Protein AF-A0A212CXX8-F1 (afdb_monomer)

Mean predicted aligned error: 4.74 Å

Structure (mmCIF, N/CA/C/O backbone):
data_AF-A0A212CXX8-F1
#
_entry.id   AF-A0A212CXX8-F1
#
loop_
_atom_site.group_PDB
_atom_site.id
_atom_site.type_symbol
_atom_site.label_atom_id
_atom_site.label_alt_id
_atom_site.label_comp_id
_atom_site.label_asym_id
_atom_site.label_entity_id
_atom_site.label_seq_id
_atom_site.pdbx_PDB_ins_code
_atom_site.Cartn_x
_atom_site.Cartn_y
_atom_site.Cartn_z
_atom_site.occupancy
_atom_site.B_iso_or_equiv
_atom_site.auth_seq_id
_atom_site.auth_comp_id
_atom_site.auth_asym_id
_atom_site.auth_atom_id
_atom_site.pdbx_PDB_model_num
ATOM 1 N N . PHE A 1 1 ? 2.716 -17.697 9.793 1.00 89.75 1 PHE A N 1
ATOM 2 C CA . PHE A 1 1 ? 1.552 -17.069 9.147 1.00 89.75 1 PHE A CA 1
ATOM 3 C C . PHE A 1 1 ? 0.454 -18.041 8.708 1.00 89.75 1 PHE A C 1
ATOM 5 O O . PHE A 1 1 ? -0.612 -17.570 8.349 1.00 89.75 1 PHE A O 1
ATOM 12 N N . SER A 1 2 ? 0.621 -19.375 8.734 1.00 95.69 2 SER A N 1
ATOM 13 C CA . SER A 1 2 ? -0.431 -20.289 8.237 1.00 95.69 2 SER A CA 1
ATOM 14 C C . SER A 1 2 ? -1.774 -20.149 8.962 1.00 95.69 2 SER A C 1
ATOM 16 O O . SER A 1 2 ? -2.817 -20.287 8.330 1.00 95.69 2 SER A O 1
ATOM 18 N N . LYS A 1 3 ? -1.760 -19.841 10.267 1.00 97.25 3 LYS A N 1
ATOM 19 C CA . LYS A 1 3 ? -2.977 -19.603 11.055 1.00 97.25 3 LYS A CA 1
ATOM 20 C C . LYS A 1 3 ? -3.655 -18.301 10.632 1.00 97.25 3 LYS A C 1
ATOM 22 O O . LYS A 1 3 ? -4.858 -18.295 10.417 1.00 97.25 3 LYS A O 1
ATOM 27 N N . GLU A 1 4 ? -2.873 -17.237 10.489 1.00 97.56 4 GLU A N 1
ATOM 28 C CA . GLU A 1 4 ? -3.333 -15.898 10.119 1.00 97.56 4 GLU A CA 1
ATOM 29 C C . GLU A 1 4 ? -3.870 -15.866 8.682 1.00 97.56 4 GLU A C 1
ATOM 31 O O . GLU A 1 4 ? -4.881 -15.224 8.415 1.00 97.56 4 GLU A O 1
ATOM 36 N N . ILE A 1 5 ? -3.237 -16.615 7.774 1.00 96.81 5 ILE A N 1
ATOM 37 C CA . ILE A 1 5 ? -3.715 -16.809 6.401 1.00 96.81 5 ILE A CA 1
ATOM 38 C C . ILE A 1 5 ? -5.031 -17.586 6.410 1.00 96.81 5 ILE A C 1
ATOM 40 O O . ILE A 1 5 ? -6.018 -17.149 5.830 1.00 96.81 5 ILE A O 1
ATOM 44 N N . SER A 1 6 ? -5.078 -18.712 7.129 1.00 96.38 6 SER A N 1
ATOM 45 C CA . SER A 1 6 ? -6.295 -19.531 7.222 1.00 96.38 6 SER A CA 1
ATOM 46 C C . SER A 1 6 ? -7.465 -18.789 7.8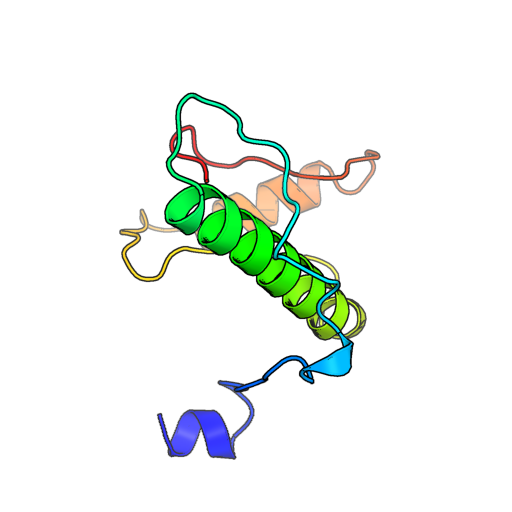73 1.00 96.38 6 SER A C 1
ATOM 48 O O . SER A 1 6 ? -8.615 -19.065 7.549 1.00 96.38 6 SER A O 1
ATOM 50 N N . SER A 1 7 ? -7.195 -17.856 8.792 1.00 96.94 7 SER A N 1
ATOM 51 C CA . SER A 1 7 ? -8.229 -17.041 9.435 1.00 96.94 7 SER A CA 1
ATOM 52 C C . SER A 1 7 ? -8.655 -15.822 8.614 1.00 96.94 7 SER A C 1
ATOM 54 O O . SER A 1 7 ? -9.553 -15.109 9.050 1.00 96.94 7 SER A O 1
ATOM 56 N N . GLY A 1 8 ? -7.989 -15.533 7.490 1.00 93.19 8 GLY A N 1
ATOM 57 C CA . GLY A 1 8 ? -8.196 -14.310 6.709 1.00 93.19 8 GLY A CA 1
ATOM 58 C C . GLY A 1 8 ? -7.647 -13.038 7.365 1.00 93.19 8 GLY A C 1
ATOM 59 O O . GLY A 1 8 ? -7.986 -11.943 6.937 1.00 93.19 8 GLY A O 1
ATOM 60 N N . LEU A 1 9 ? -6.810 -13.158 8.404 1.00 94.62 9 LEU A N 1
ATOM 61 C CA . LEU A 1 9 ? -6.120 -12.007 9.003 1.00 94.62 9 LEU A CA 1
ATOM 62 C C . LEU A 1 9 ? -5.003 -11.497 8.083 1.00 94.62 9 LEU A C 1
ATOM 64 O O . LEU A 1 9 ? -4.745 -10.299 8.031 1.00 94.62 9 LEU A O 1
ATOM 68 N N . VAL A 1 10 ? -4.336 -12.410 7.377 1.00 94.69 10 VAL A N 1
ATOM 69 C CA . VAL A 1 10 ? -3.349 -12.089 6.345 1.00 94.69 10 VAL A CA 1
ATOM 70 C C . VAL A 1 10 ? -3.861 -12.622 5.019 1.00 94.69 10 VAL A C 1
ATOM 72 O O . VAL A 1 10 ? -4.082 -13.820 4.870 1.00 94.69 10 VAL A O 1
ATOM 75 N N . GLU A 1 11 ? -4.011 -11.739 4.044 1.00 94.38 11 GLU A N 1
ATOM 76 C CA . GLU A 1 11 ? -4.403 -12.100 2.688 1.00 94.38 11 GLU A CA 1
ATOM 77 C C . GLU A 1 11 ? -3.198 -11.937 1.761 1.00 94.38 11 GLU A C 1
ATOM 79 O O . GLU A 1 11 ? -2.494 -10.929 1.814 1.00 94.38 11 GLU A O 1
ATOM 84 N N . ILE A 1 12 ? -2.947 -12.941 0.921 1.00 93.94 12 ILE A N 1
ATOM 85 C CA . ILE A 1 12 ? -1.900 -12.891 -0.101 1.00 93.94 12 ILE A CA 1
ATOM 86 C C . ILE A 1 12 ? -2.601 -12.783 -1.445 1.00 93.94 12 ILE A C 1
ATOM 88 O O . ILE A 1 12 ? -3.365 -13.670 -1.824 1.00 93.94 12 ILE A O 1
ATOM 92 N N . ILE A 1 13 ? -2.327 -11.699 -2.160 1.00 94.56 13 ILE A N 1
ATOM 93 C CA . ILE A 1 13 ? -2.885 -11.430 -3.482 1.00 94.56 13 ILE A CA 1
ATOM 94 C C . ILE A 1 13 ? -1.755 -11.250 -4.489 1.00 94.56 13 ILE A C 1
ATOM 96 O O . ILE A 1 13 ? -0.637 -10.876 -4.135 1.00 94.56 13 ILE A O 1
ATOM 100 N N . SER A 1 14 ? -2.053 -11.506 -5.756 1.00 95.56 14 SER A N 1
ATOM 101 C CA . SER A 1 14 ? -1.136 -11.250 -6.859 1.00 95.56 14 SER A CA 1
ATOM 102 C C . SER A 1 14 ? -1.932 -10.694 -8.036 1.00 95.56 14 SER A C 1
ATOM 104 O O . SER A 1 14 ? -2.953 -11.291 -8.395 1.00 95.56 14 SER A O 1
ATOM 106 N N . PRO A 1 15 ? -1.514 -9.562 -8.628 1.00 96.06 15 PRO A N 1
ATOM 107 C CA . PRO A 1 15 ? -2.126 -9.083 -9.855 1.00 96.06 15 PRO A CA 1
ATOM 108 C C . PRO A 1 15 ? -1.909 -10.105 -10.983 1.00 96.06 15 PRO A C 1
ATOM 110 O O . PRO A 1 15 ? -0.803 -10.637 -11.111 1.00 96.06 15 PRO A O 1
ATOM 113 N N . PRO A 1 16 ? -2.921 -10.385 -11.823 1.00 96.31 16 PRO A N 1
ATOM 114 C CA . PRO A 1 16 ? -2.711 -11.204 -13.013 1.00 96.31 16 PRO A CA 1
ATOM 115 C C . PRO A 1 16 ? -1.731 -10.505 -13.961 1.00 96.31 16 PRO A C 1
ATOM 117 O O . PRO A 1 16 ? -1.699 -9.279 -14.021 1.00 96.31 16 PRO A O 1
ATOM 120 N N . GLU A 1 17 ? -0.974 -11.256 -14.765 1.00 95.38 17 GLU A N 1
ATOM 121 C CA . GLU A 1 17 ? 0.003 -10.665 -15.699 1.00 95.38 17 GLU A CA 1
ATOM 122 C C . GLU A 1 17 ? -0.626 -9.628 -16.644 1.00 95.38 17 GLU A C 1
ATOM 124 O O . GLU A 1 17 ? -0.016 -8.602 -16.930 1.00 95.38 17 GLU A O 1
ATOM 129 N N . SER A 1 18 ? -1.880 -9.850 -17.053 1.00 96.94 18 SER A N 1
ATOM 130 C CA . SER A 1 18 ? -2.653 -8.943 -17.909 1.00 96.94 18 SER A CA 1
ATOM 131 C C . SER A 1 18 ? -2.986 -7.591 -17.272 1.00 96.94 18 SER A C 1
ATOM 133 O O . SER A 1 18 ? -3.472 -6.704 -17.967 1.00 96.94 18 SER A O 1
ATOM 135 N N . TYR A 1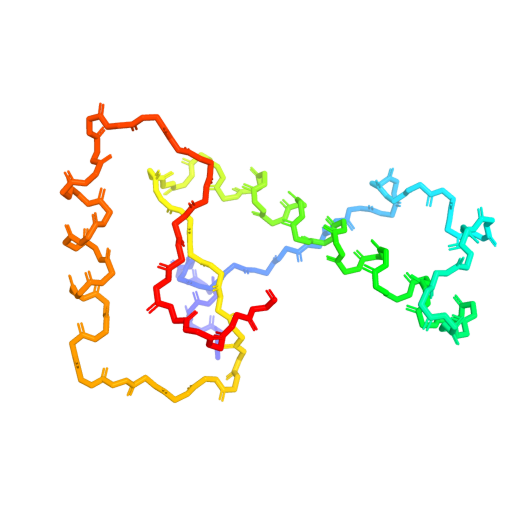 19 ? -2.793 -7.435 -15.959 1.00 97.00 19 TYR A N 1
ATOM 136 C CA . TYR A 1 19 ? -2.957 -6.156 -15.271 1.00 97.00 19 TYR A CA 1
ATOM 137 C C . TYR A 1 19 ? -1.855 -5.162 -15.653 1.00 97.00 19 TYR A C 1
ATOM 139 O O . TYR A 1 19 ? -2.094 -3.955 -15.709 1.00 97.00 19 TYR A O 1
ATOM 147 N N . TYR A 1 20 ? -0.646 -5.658 -15.917 1.00 96.88 20 TYR A N 1
ATOM 148 C CA . TYR A 1 20 ? 0.491 -4.803 -16.215 1.00 96.88 20 TYR A CA 1
ATOM 149 C C . TYR A 1 20 ? 0.491 -4.394 -17.696 1.00 96.88 20 TYR A C 1
ATOM 151 O O . TYR A 1 20 ? 0.300 -5.242 -18.571 1.00 96.88 20 TYR A O 1
ATOM 159 N N . PRO A 1 21 ? 0.741 -3.111 -18.010 1.00 95.81 21 PRO A N 1
ATOM 160 C CA . PRO A 1 21 ? 0.971 -2.676 -19.379 1.00 95.81 21 PRO A CA 1
ATOM 161 C C . PRO A 1 21 ? 2.351 -3.145 -19.868 1.00 95.81 21 PRO A C 1
ATOM 163 O O . PRO A 1 21 ? 3.145 -3.716 -19.117 1.00 95.81 21 PRO A O 1
ATOM 166 N N . ASP A 1 22 ? 2.676 -2.850 -21.126 1.00 94.88 22 ASP A N 1
ATOM 167 C CA . ASP A 1 22 ? 4.036 -3.039 -21.625 1.00 94.88 22 ASP A CA 1
ATOM 168 C C . ASP A 1 22 ? 5.019 -2.103 -20.894 1.00 94.88 22 ASP A C 1
ATOM 170 O O . ASP A 1 22 ? 4.955 -0.878 -21.010 1.00 94.88 22 ASP A O 1
ATOM 174 N N . LEU A 1 23 ? 5.939 -2.698 -20.131 1.00 94.44 23 LEU A N 1
ATOM 175 C CA . LEU A 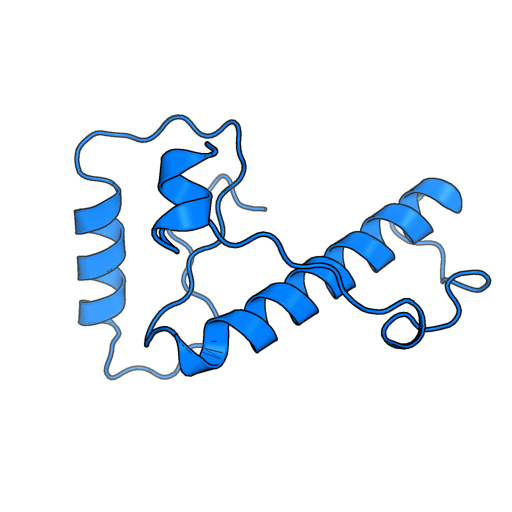1 23 ? 6.957 -1.994 -19.347 1.00 94.44 23 LEU A CA 1
ATOM 176 C C . LEU A 1 23 ? 8.315 -1.897 -20.066 1.00 94.44 23 LEU A C 1
ATOM 178 O O . LEU A 1 23 ? 9.321 -1.570 -19.434 1.00 94.44 23 LEU A O 1
ATOM 182 N N . THR A 1 24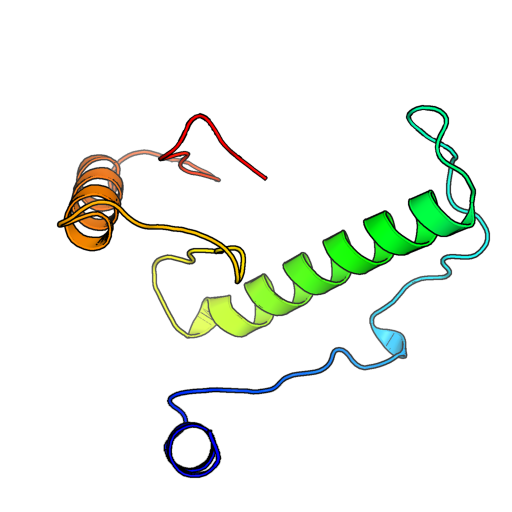 ? 8.390 -2.222 -21.359 1.00 91.69 24 THR A N 1
ATOM 183 C CA . THR A 1 24 ? 9.655 -2.203 -22.114 1.00 91.69 24 THR A CA 1
ATOM 184 C C . THR A 1 24 ? 10.057 -0.806 -22.581 1.00 91.69 24 THR A C 1
ATOM 186 O O . THR A 1 24 ? 11.251 -0.512 -22.656 1.00 91.69 24 THR A O 1
ATOM 189 N N . ASN A 1 25 ? 9.084 0.069 -22.851 1.00 91.12 25 ASN A N 1
ATOM 190 C CA . ASN A 1 25 ? 9.310 1.405 -23.407 1.00 91.12 25 ASN A CA 1
ATOM 191 C C . ASN A 1 25 ? 8.934 2.522 -22.422 1.00 91.12 25 ASN A C 1
ATOM 193 O O . ASN A 1 25 ? 8.153 3.425 -22.726 1.00 91.12 25 ASN A O 1
ATOM 197 N N . LEU A 1 26 ? 9.466 2.429 -21.205 1.00 93.50 26 LEU A N 1
ATOM 198 C CA . LEU A 1 26 ? 9.251 3.429 -20.164 1.00 93.50 26 LEU A CA 1
ATOM 199 C C . LEU A 1 26 ? 10.192 4.621 -20.345 1.00 93.50 26 LEU A C 1
ATOM 201 O O . LEU A 1 26 ? 11.365 4.466 -20.689 1.00 93.50 26 LEU A O 1
ATOM 205 N N . LYS A 1 27 ? 9.680 5.823 -20.069 1.00 91.12 27 LYS A N 1
ATOM 206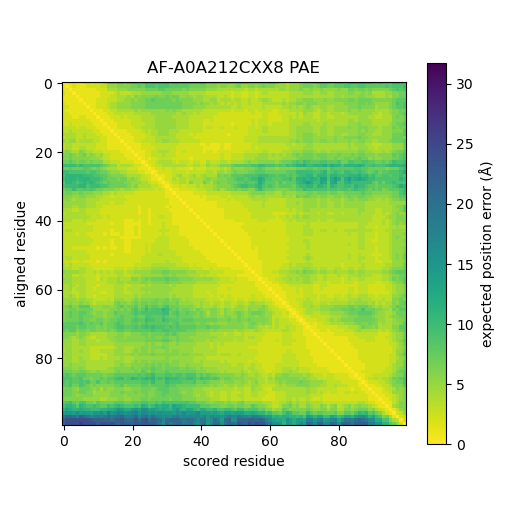 C CA . LYS A 1 27 ? 10.485 7.045 -20.059 1.00 91.12 27 LYS A CA 1
ATOM 207 C C . LYS A 1 27 ? 11.471 6.999 -18.894 1.00 91.12 27 LYS A C 1
ATOM 209 O O . LYS A 1 27 ? 11.062 6.853 -17.747 1.00 91.12 27 LYS A O 1
ATOM 214 N N . GLU A 1 28 ? 12.750 7.195 -19.187 1.00 90.62 28 GLU A N 1
ATOM 215 C CA . GLU A 1 28 ? 13.767 7.358 -18.151 1.00 90.62 28 GLU A CA 1
ATOM 216 C C . GLU A 1 28 ? 13.552 8.675 -17.395 1.00 90.62 28 GLU A C 1
ATOM 218 O O . GLU A 1 28 ? 13.324 9.739 -17.980 1.00 90.62 28 GLU A O 1
ATOM 223 N N . THR A 1 29 ? 13.600 8.596 -16.070 1.00 87.44 29 THR A N 1
ATOM 224 C CA . THR A 1 29 ? 13.378 9.725 -15.162 1.00 87.44 29 THR A CA 1
ATOM 225 C C . THR A 1 29 ? 14.409 9.687 -14.046 1.00 87.44 29 THR A C 1
ATOM 227 O O . THR A 1 29 ? 14.895 8.614 -13.702 1.00 87.44 29 THR A O 1
ATOM 230 N N . PHE A 1 30 ? 14.737 10.844 -13.468 1.00 87.38 30 PHE A N 1
ATOM 231 C CA . PHE A 1 30 ? 15.638 10.957 -12.308 1.00 87.38 30 PHE A CA 1
ATOM 232 C C . PHE A 1 30 ? 17.048 10.356 -12.499 1.00 87.38 30 PHE A C 1
ATOM 234 O O . PHE A 1 30 ? 17.743 10.111 -11.521 1.00 87.38 30 PHE A O 1
ATOM 241 N N . GLY A 1 31 ? 17.489 10.140 -13.746 1.00 90.25 31 GLY A N 1
ATOM 242 C CA . GLY A 1 31 ? 18.780 9.507 -14.043 1.00 90.25 31 GLY A CA 1
ATOM 243 C C . GLY A 1 31 ? 18.841 8.013 -13.702 1.00 90.25 31 GLY A C 1
ATOM 244 O O . GLY A 1 31 ? 19.932 7.450 -13.637 1.00 90.25 31 GLY A O 1
ATOM 245 N N . ASP A 1 32 ? 17.691 7.376 -13.470 1.00 92.62 32 ASP A N 1
ATOM 246 C CA . ASP A 1 32 ? 17.606 5.954 -13.148 1.00 92.62 32 ASP A CA 1
ATOM 247 C C . ASP A 1 32 ? 17.897 5.075 -14.376 1.00 92.62 32 ASP A C 1
ATOM 249 O O . ASP A 1 32 ? 17.549 5.412 -15.508 1.00 92.62 32 ASP A O 1
ATOM 253 N N . SER A 1 33 ? 18.491 3.897 -14.144 1.00 93.88 33 SER A N 1
ATOM 254 C CA . SER A 1 33 ? 18.627 2.873 -15.186 1.00 93.88 33 SER A CA 1
ATOM 255 C C . SER A 1 33 ? 17.255 2.366 -15.638 1.00 93.88 33 SER A C 1
ATOM 257 O O . SER A 1 33 ? 16.290 2.377 -14.870 1.00 93.88 33 SER A O 1
ATOM 259 N N . LYS A 1 34 ? 17.163 1.825 -16.860 1.00 93.12 34 LYS A N 1
ATOM 260 C CA . LYS A 1 34 ? 15.916 1.228 -17.378 1.00 93.12 34 LYS A CA 1
ATOM 261 C C . LYS A 1 34 ? 15.322 0.169 -16.452 1.00 93.12 34 LYS A C 1
ATOM 263 O O . LYS A 1 34 ? 14.107 0.091 -16.296 1.00 93.12 34 LYS A O 1
ATOM 268 N N . GLU A 1 35 ? 16.173 -0.631 -15.820 1.00 93.75 35 GLU A N 1
ATOM 269 C CA . GLU A 1 35 ? 15.761 -1.667 -14.868 1.00 93.75 35 GLU A CA 1
ATOM 270 C C . GLU A 1 35 ? 15.120 -1.053 -13.626 1.00 93.75 35 GLU A C 1
ATOM 272 O O . GLU A 1 35 ? 14.064 -1.504 -13.183 1.00 93.75 35 GLU A O 1
ATOM 277 N N . ARG A 1 36 ? 15.719 0.017 -13.096 1.00 94.62 36 ARG A N 1
ATOM 278 C CA . ARG A 1 36 ? 15.199 0.726 -11.930 1.00 94.62 36 ARG A CA 1
ATOM 279 C C . ARG A 1 36 ? 13.902 1.468 -12.249 1.00 94.62 36 ARG A C 1
ATOM 281 O O . ARG A 1 36 ? 12.970 1.399 -11.452 1.00 94.62 36 ARG A O 1
ATOM 288 N N . VAL A 1 37 ? 13.804 2.095 -13.422 1.00 95.31 37 VAL A N 1
ATOM 289 C CA . VAL A 1 37 ? 12.559 2.706 -13.919 1.00 95.31 37 VAL A CA 1
ATOM 290 C C . VAL A 1 37 ? 11.461 1.647 -14.010 1.00 95.31 37 VAL A C 1
ATOM 292 O O . VAL A 1 37 ? 10.394 1.822 -13.429 1.00 95.31 37 VAL A O 1
ATOM 295 N N . ARG A 1 38 ? 11.742 0.501 -14.646 1.00 95.25 38 ARG A N 1
ATOM 296 C CA . ARG A 1 38 ? 10.798 -0.620 -14.742 1.00 95.25 38 ARG A CA 1
ATOM 297 C C . ARG A 1 38 ? 10.351 -1.126 -13.375 1.00 95.25 38 ARG A C 1
ATOM 299 O O . ARG A 1 38 ? 9.158 -1.350 -13.183 1.00 95.25 38 ARG A O 1
ATOM 306 N N . TRP A 1 39 ? 11.282 -1.296 -12.438 1.00 94.88 39 TRP A N 1
ATOM 307 C CA . TRP A 1 39 ? 10.975 -1.750 -11.083 1.00 94.88 39 TRP A CA 1
ATOM 308 C C . TRP A 1 39 ? 10.047 -0.770 -10.352 1.00 94.88 39 TRP A C 1
ATOM 310 O O . TRP A 1 39 ? 9.008 -1.192 -9.849 1.00 94.88 39 TRP A O 1
ATOM 320 N N . ARG A 1 40 ? 10.346 0.539 -10.377 1.00 94.06 40 ARG A N 1
ATOM 321 C CA . ARG A 1 40 ? 9.503 1.565 -9.733 1.00 94.06 40 ARG A CA 1
ATOM 322 C C . ARG A 1 40 ? 8.129 1.687 -10.388 1.00 94.06 40 ARG A C 1
ATOM 324 O O . ARG A 1 40 ? 7.128 1.811 -9.692 1.00 94.06 40 ARG A O 1
ATOM 331 N N . THR A 1 41 ? 8.054 1.613 -11.719 1.00 95.31 41 THR A N 1
ATOM 332 C CA . THR A 1 41 ? 6.764 1.628 -12.423 1.00 95.31 41 THR A CA 1
ATOM 333 C C . THR A 1 41 ? 5.921 0.412 -12.059 1.00 95.31 41 THR A C 1
ATOM 335 O O . THR A 1 41 ? 4.733 0.567 -11.788 1.00 95.31 41 THR A O 1
ATOM 338 N N . LYS A 1 42 ? 6.519 -0.786 -11.999 1.00 96.06 42 LYS A N 1
ATOM 339 C CA . LYS A 1 42 ? 5.809 -1.985 -11.544 1.00 96.06 42 LYS A CA 1
ATOM 340 C C . LYS A 1 42 ? 5.317 -1.821 -10.102 1.00 96.06 42 LYS A C 1
ATOM 342 O O . LYS A 1 42 ? 4.154 -2.100 -9.847 1.00 96.06 42 LYS A O 1
ATOM 347 N N . GLN A 1 43 ? 6.164 -1.332 -9.197 1.00 94.75 43 GLN A N 1
ATOM 348 C CA . GLN A 1 43 ? 5.804 -1.124 -7.792 1.00 94.75 43 GLN A CA 1
ATOM 349 C C . GLN A 1 43 ? 4.612 -0.168 -7.637 1.00 94.75 43 GLN A C 1
ATOM 351 O O . GLN A 1 43 ? 3.682 -0.468 -6.895 1.00 94.75 43 GLN A O 1
ATOM 356 N N . ASN A 1 44 ? 4.578 0.936 -8.390 1.00 94.69 44 ASN A N 1
ATOM 357 C CA . ASN A 1 44 ? 3.427 1.844 -8.385 1.00 94.69 44 ASN A CA 1
ATOM 358 C C . ASN A 1 44 ? 2.130 1.142 -8.817 1.00 94.69 44 ASN A C 1
ATOM 360 O O . ASN A 1 44 ? 1.083 1.360 -8.214 1.00 94.69 44 ASN A O 1
ATOM 364 N N . LEU A 1 45 ? 2.194 0.278 -9.834 1.00 97.00 45 LEU A N 1
ATOM 365 C CA . LEU A 1 45 ? 1.040 -0.518 -10.261 1.00 97.00 45 LEU A CA 1
ATOM 366 C C . LEU A 1 45 ? 0.636 -1.547 -9.197 1.00 97.00 45 LEU A C 1
ATOM 368 O O . LEU A 1 45 ? -0.553 -1.735 -8.958 1.00 97.00 45 LEU A O 1
ATOM 372 N N . ASP A 1 46 ? 1.603 -2.174 -8.523 1.00 95.88 46 ASP A N 1
ATOM 373 C CA . ASP A 1 46 ? 1.334 -3.090 -7.411 1.00 95.88 46 ASP A CA 1
ATOM 374 C C . ASP A 1 46 ? 0.580 -2.370 -6.274 1.00 95.88 46 ASP A C 1
ATOM 376 O O . ASP A 1 46 ? -0.397 -2.907 -5.748 1.00 95.88 46 ASP A O 1
ATOM 380 N N . TYR A 1 47 ? 0.958 -1.126 -5.952 1.00 93.88 47 TYR A N 1
ATOM 381 C CA . TYR A 1 47 ? 0.236 -0.294 -4.982 1.00 93.88 47 T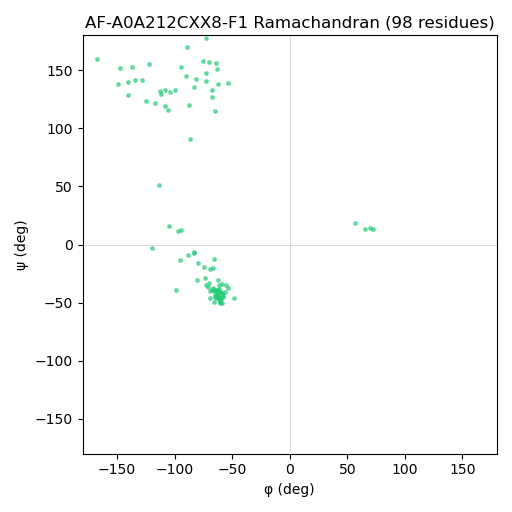YR A CA 1
ATOM 382 C C . TYR A 1 47 ? -1.177 0.060 -5.447 1.00 93.88 47 TYR A C 1
ATOM 384 O O . TYR A 1 47 ? -2.123 -0.096 -4.674 1.00 93.88 47 TYR A O 1
ATOM 392 N N . CYS A 1 48 ? -1.361 0.460 -6.709 1.00 94.75 48 CYS A N 1
ATOM 393 C CA . CYS A 1 48 ? -2.697 0.714 -7.255 1.00 94.75 48 CYS A CA 1
ATOM 394 C C . CYS A 1 48 ? -3.595 -0.527 -7.162 1.00 94.75 48 CYS A C 1
ATOM 396 O O . CYS A 1 48 ? -4.756 -0.419 -6.769 1.00 94.75 48 CYS A O 1
ATOM 398 N N . PHE A 1 49 ? -3.066 -1.709 -7.484 1.00 96.38 49 PHE A N 1
ATOM 399 C CA . PHE A 1 49 ? -3.808 -2.961 -7.364 1.00 96.38 49 PHE A CA 1
ATOM 400 C C . PHE A 1 49 ? -4.216 -3.247 -5.918 1.00 96.38 49 PHE A C 1
ATOM 402 O O . PHE A 1 49 ? -5.373 -3.579 -5.658 1.00 96.38 49 PHE A O 1
ATOM 409 N N . LEU A 1 50 ? -3.291 -3.076 -4.972 1.00 94.81 50 LEU A N 1
ATOM 410 C CA . LEU A 1 50 ? -3.559 -3.281 -3.552 1.00 94.81 50 LEU A CA 1
ATOM 411 C C . LEU A 1 50 ? -4.618 -2.304 -3.018 1.00 94.81 50 LEU A C 1
ATOM 413 O O . LEU A 1 50 ? -5.515 -2.725 -2.289 1.00 94.81 50 LEU A O 1
ATOM 417 N N . MET A 1 51 ? -4.561 -1.029 -3.413 1.00 93.69 51 MET A N 1
ATOM 418 C CA . MET A 1 51 ? -5.575 -0.032 -3.053 1.00 93.69 51 MET A CA 1
ATOM 419 C C . MET A 1 51 ? -6.957 -0.401 -3.603 1.00 93.69 51 MET A C 1
ATOM 421 O O . MET A 1 51 ? -7.934 -0.349 -2.859 1.00 93.69 51 MET A O 1
ATOM 425 N N . MET A 1 52 ? -7.051 -0.829 -4.869 1.00 94.31 52 MET A N 1
ATOM 426 C CA . MET A 1 52 ? -8.318 -1.293 -5.454 1.00 94.31 52 MET A CA 1
ATOM 427 C C . MET A 1 52 ? -8.866 -2.523 -4.725 1.00 94.31 52 MET A C 1
ATOM 429 O O . MET A 1 52 ? -10.057 -2.583 -4.438 1.00 94.31 52 MET A O 1
ATOM 433 N N . TYR A 1 53 ? -8.004 -3.482 -4.375 1.00 94.69 53 TYR A N 1
ATOM 434 C CA . TYR A 1 53 ? -8.400 -4.661 -3.602 1.00 94.69 53 TYR A CA 1
ATOM 435 C C . TYR A 1 53 ? -8.928 -4.302 -2.205 1.00 94.69 53 TYR A C 1
ATOM 437 O O . TYR A 1 53 ? -9.880 -4.908 -1.710 1.00 94.69 53 TYR A O 1
ATOM 445 N N . ALA A 1 54 ? -8.303 -3.321 -1.553 1.00 94.69 54 ALA A N 1
ATOM 446 C CA . ALA A 1 54 ? -8.657 -2.887 -0.207 1.00 94.69 54 ALA A CA 1
ATOM 447 C C . ALA A 1 54 ? -9.878 -1.954 -0.159 1.00 94.69 54 ALA A C 1
ATOM 449 O O . ALA A 1 54 ? -10.452 -1.779 0.916 1.00 94.69 54 ALA A O 1
ATOM 450 N N . GLN A 1 55 ? -10.286 -1.374 -1.292 1.00 94.12 55 GLN A N 1
ATOM 451 C CA . GLN A 1 55 ? -11.312 -0.330 -1.363 1.00 94.12 55 GLN A CA 1
ATOM 452 C C . GLN A 1 55 ? -12.648 -0.749 -0.731 1.00 94.12 55 GLN A C 1
ATOM 454 O O . GLN A 1 55 ? -13.260 0.034 -0.011 1.00 94.12 55 GLN A O 1
ATOM 459 N N . GLU A 1 56 ? -13.088 -1.989 -0.940 1.00 93.75 56 GLU A N 1
ATOM 460 C CA . GLU A 1 56 ? -14.343 -2.489 -0.358 1.00 93.75 56 GLU A CA 1
ATOM 461 C C . GLU A 1 56 ? -14.194 -2.982 1.095 1.00 93.75 56 GLU A C 1
ATOM 463 O O . GLU A 1 56 ? -15.185 -3.305 1.750 1.00 93.75 56 GLU A O 1
ATOM 468 N N . LYS A 1 57 ? -12.966 -3.051 1.626 1.00 93.38 57 LYS A N 1
ATOM 469 C CA . LYS A 1 57 ? -12.660 -3.664 2.932 1.00 93.38 57 LYS A CA 1
ATOM 470 C C . LYS A 1 57 ? -12.602 -2.668 4.086 1.00 93.38 57 LYS A C 1
ATOM 472 O O . LYS A 1 57 ? -12.603 -3.084 5.244 1.00 93.38 57 LYS A O 1
ATOM 477 N N . GLY A 1 58 ? -12.550 -1.368 3.810 1.00 91.94 58 GLY A N 1
ATOM 478 C CA . GLY A 1 58 ? -12.452 -0.362 4.859 1.00 91.94 58 GLY A CA 1
ATOM 479 C C . GLY A 1 58 ? -12.709 1.057 4.375 1.00 91.94 58 GLY A C 1
ATOM 480 O O . GLY A 1 58 ? -12.593 1.367 3.198 1.00 91.94 58 GLY A O 1
ATOM 481 N N . THR A 1 59 ? -13.039 1.937 5.319 1.00 90.44 59 THR A N 1
ATOM 482 C CA . THR A 1 59 ? -13.214 3.376 5.059 1.00 90.44 59 THR A CA 1
ATOM 483 C C . THR A 1 59 ? -11.882 4.094 4.844 1.00 90.44 59 THR A C 1
ATOM 485 O O . THR A 1 59 ? -11.826 5.098 4.145 1.00 90.44 59 THR A O 1
ATOM 488 N N . TYR A 1 60 ? -10.813 3.582 5.456 1.00 91.69 60 TYR A N 1
ATOM 489 C CA . TYR A 1 60 ? -9.473 4.151 5.391 1.00 91.69 60 TYR A CA 1
ATOM 490 C C . TYR A 1 60 ? -8.471 3.078 4.981 1.00 91.69 60 TYR A C 1
ATOM 492 O O . TYR A 1 60 ? -8.554 1.938 5.442 1.00 91.69 60 TYR A O 1
ATOM 500 N N . TYR A 1 61 ? -7.500 3.473 4.163 1.00 91.75 61 TYR A N 1
ATOM 501 C CA . TYR A 1 61 ? -6.369 2.652 3.755 1.00 91.75 61 TYR A CA 1
ATOM 502 C C . TYR A 1 61 ? -5.087 3.231 4.355 1.00 91.75 61 TYR A C 1
ATOM 504 O O . TYR A 1 61 ? -4.854 4.437 4.283 1.00 91.75 61 TYR A O 1
ATOM 512 N N . ILE A 1 62 ? -4.266 2.375 4.962 1.00 90.81 62 ILE A N 1
ATOM 513 C CA . ILE A 1 62 ? -2.943 2.743 5.469 1.00 90.81 62 ILE A CA 1
ATOM 514 C C . ILE A 1 62 ? -1.936 1.797 4.826 1.00 90.81 62 ILE A C 1
ATOM 516 O O . ILE A 1 62 ? -2.043 0.581 4.985 1.00 90.81 62 ILE A O 1
ATOM 520 N N . GLN A 1 63 ? -0.951 2.369 4.139 1.00 88.31 63 GLN A N 1
ATOM 521 C CA . GLN A 1 63 ? 0.211 1.656 3.623 1.00 88.31 63 GLN A CA 1
ATOM 522 C C . GLN A 1 63 ? 1.395 1.881 4.561 1.00 88.31 63 GLN A C 1
ATOM 524 O O . GLN A 1 63 ? 1.641 3.009 4.987 1.00 88.31 63 GLN A O 1
ATOM 529 N N . LEU A 1 64 ? 2.099 0.806 4.905 1.00 86.38 64 LEU A N 1
ATOM 530 C CA . LEU A 1 64 ? 3.256 0.811 5.796 1.00 86.38 64 LEU A CA 1
ATOM 531 C C . LEU A 1 64 ? 4.359 -0.036 5.159 1.00 86.38 64 LEU A C 1
ATOM 533 O O . LEU A 1 64 ? 4.055 -1.092 4.604 1.00 86.38 64 LEU A O 1
ATOM 537 N N . GLU A 1 65 ? 5.610 0.405 5.282 1.00 85.00 65 GLU A N 1
ATOM 538 C CA . GLU A 1 65 ? 6.770 -0.443 4.987 1.00 85.00 65 GLU A CA 1
ATOM 539 C C . GLU A 1 65 ? 6.909 -1.542 6.050 1.00 85.00 65 GLU A C 1
ATOM 541 O O . GLU A 1 65 ? 6.410 -1.423 7.175 1.00 85.00 65 GLU A O 1
ATOM 546 N N . ASP A 1 66 ? 7.581 -2.631 5.694 1.00 84.56 66 ASP A N 1
ATOM 547 C CA . ASP A 1 66 ? 7.791 -3.782 6.571 1.00 84.56 66 ASP A CA 1
ATOM 548 C C . ASP A 1 66 ? 8.829 -3.526 7.677 1.00 84.56 66 ASP A C 1
ATOM 550 O O . ASP A 1 66 ? 8.816 -4.212 8.702 1.00 84.56 66 ASP A O 1
ATOM 554 N N . ASP A 1 67 ? 9.686 -2.518 7.514 1.00 84.12 67 ASP A N 1
ATOM 555 C CA . ASP A 1 67 ? 10.803 -2.199 8.406 1.00 84.12 67 ASP A CA 1
ATOM 556 C C . ASP A 1 67 ? 10.571 -0.980 9.321 1.00 84.12 67 ASP A C 1
ATOM 558 O O . ASP A 1 67 ? 11.501 -0.472 9.958 1.00 84.12 67 ASP A O 1
ATOM 562 N N . ILE A 1 68 ? 9.320 -0.530 9.468 1.00 83.75 68 ILE A N 1
ATOM 563 C CA . ILE A 1 68 ? 9.009 0.626 10.315 1.00 83.75 68 ILE A CA 1
ATOM 564 C C . ILE A 1 68 ? 9.112 0.321 11.817 1.00 83.75 68 ILE A C 1
ATOM 566 O O . ILE A 1 68 ? 8.634 -0.694 12.328 1.00 83.75 68 ILE A O 1
ATOM 570 N N . ILE A 1 69 ? 9.646 1.286 12.572 1.00 86.00 69 ILE A N 1
ATOM 571 C CA . ILE A 1 69 ? 9.575 1.307 14.039 1.00 86.00 69 ILE A CA 1
ATOM 572 C C . ILE A 1 69 ? 8.556 2.362 14.459 1.00 86.00 69 ILE A C 1
ATOM 574 O O . ILE A 1 69 ? 8.744 3.561 14.246 1.00 86.00 69 ILE A O 1
ATOM 578 N N . VAL A 1 70 ? 7.474 1.920 15.093 1.00 85.94 70 VAL A N 1
ATOM 579 C CA . VAL A 1 70 ? 6.386 2.806 15.514 1.00 85.94 70 VAL A CA 1
ATOM 580 C C . VAL A 1 70 ? 6.602 3.363 16.920 1.00 85.94 70 VAL A C 1
ATOM 582 O O . VAL A 1 70 ? 7.091 2.684 17.824 1.00 85.94 70 VAL A O 1
ATOM 585 N N . LYS A 1 71 ? 6.179 4.614 17.134 1.00 88.12 71 LYS A N 1
ATOM 586 C CA . LYS A 1 71 ? 6.064 5.190 18.480 1.00 88.12 71 LYS A CA 1
ATOM 587 C C . LYS A 1 71 ? 4.832 4.636 19.198 1.00 88.12 71 LYS A C 1
ATOM 589 O O . LYS A 1 71 ? 3.858 4.209 18.574 1.00 88.12 71 LYS A O 1
ATOM 594 N N . GLN A 1 72 ? 4.846 4.691 20.528 1.00 92.88 72 GLN A N 1
ATOM 595 C CA . 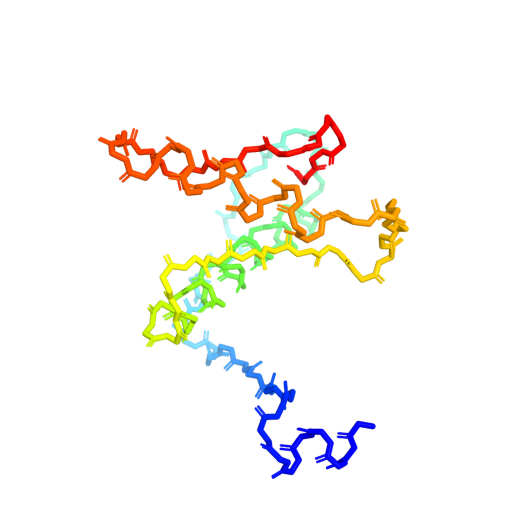GLN A 1 72 ? 3.672 4.346 21.327 1.00 92.88 72 GLN A CA 1
ATOM 596 C C . GLN A 1 72 ? 2.452 5.164 20.870 1.00 92.88 72 GLN A C 1
ATOM 598 O O . GLN A 1 72 ? 2.566 6.357 20.594 1.00 92.88 72 GLN A O 1
ATOM 603 N N . ASN A 1 73 ? 1.286 4.516 20.797 1.00 92.44 73 ASN A N 1
ATOM 604 C CA . ASN A 1 73 ? 0.009 5.097 20.364 1.00 92.44 73 ASN A CA 1
ATOM 605 C C . ASN A 1 73 ? -0.076 5.557 18.894 1.00 92.44 73 ASN A C 1
ATOM 607 O O . ASN A 1 73 ? -1.060 6.212 18.556 1.00 92.44 73 ASN A O 1
ATOM 611 N N . TYR A 1 74 ? 0.869 5.191 18.011 1.00 90.19 74 TYR A N 1
ATOM 612 C CA . TYR A 1 74 ? 0.865 5.641 16.606 1.00 90.19 74 TYR A CA 1
ATOM 613 C C . TYR A 1 74 ? -0.500 5.461 15.913 1.00 90.19 74 TYR A C 1
ATOM 615 O O . TYR A 1 74 ? -1.012 6.399 15.311 1.00 90.19 74 TYR A O 1
ATOM 623 N N . PHE A 1 75 ? -1.131 4.293 16.072 1.00 91.25 75 PHE A N 1
ATOM 624 C CA . PHE A 1 75 ? -2.408 3.983 15.436 1.00 91.25 75 PHE A CA 1
ATOM 625 C C . PHE A 1 75 ? -3.541 4.896 15.917 1.00 91.25 75 PHE A C 1
ATOM 627 O O . PHE A 1 75 ? -4.302 5.416 15.106 1.00 91.25 75 PHE A O 1
ATOM 634 N N . ASN A 1 76 ? -3.632 5.137 17.230 1.00 94.38 76 ASN A N 1
ATOM 635 C CA . ASN A 1 76 ? -4.645 6.033 17.791 1.00 94.38 76 ASN A CA 1
ATOM 636 C C . ASN A 1 76 ? -4.435 7.471 17.310 1.00 94.38 76 ASN A C 1
ATOM 638 O O . ASN A 1 76 ? -5.407 8.150 16.991 1.00 94.38 76 ASN A O 1
ATOM 642 N N . THR A 1 77 ? -3.181 7.918 17.215 1.00 93.31 77 THR A N 1
ATOM 643 C CA . THR A 1 77 ? -2.840 9.238 16.672 1.00 93.31 77 THR A CA 1
ATOM 644 C C . THR A 1 77 ? -3.295 9.373 15.217 1.00 93.31 77 THR A C 1
ATOM 646 O O . THR A 1 77 ? -4.008 10.321 14.899 1.00 93.31 77 THR A O 1
ATOM 649 N N . ILE A 1 78 ? -2.957 8.402 14.358 1.00 93.06 78 ILE A N 1
ATOM 650 C CA . ILE A 1 78 ? -3.347 8.384 12.937 1.00 93.06 78 ILE A CA 1
ATOM 651 C C . ILE A 1 78 ? -4.872 8.375 12.794 1.00 93.06 78 ILE A C 1
ATOM 653 O O . ILE A 1 78 ? -5.443 9.206 12.089 1.00 93.06 78 ILE A O 1
ATOM 657 N N . LYS A 1 79 ? -5.549 7.474 13.512 1.00 93.69 79 LYS A N 1
ATOM 658 C CA . LYS A 1 79 ? -7.008 7.346 13.471 1.00 93.69 79 LYS A CA 1
ATOM 659 C C . LYS A 1 79 ? -7.705 8.63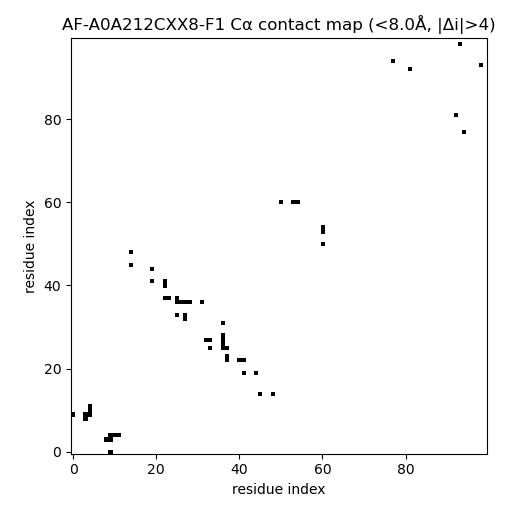5 13.898 1.00 93.69 79 LYS A C 1
ATOM 661 O O . LYS A 1 79 ? -8.631 9.074 13.226 1.00 93.69 79 LYS A O 1
ATOM 666 N N . ASN A 1 80 ? -7.278 9.241 15.005 1.00 94.62 80 ASN A N 1
ATOM 667 C CA . ASN A 1 80 ? -7.900 10.465 15.504 1.00 94.62 80 ASN A CA 1
ATOM 668 C C . ASN A 1 80 ? -7.702 11.635 14.537 1.00 94.62 80 ASN A C 1
ATOM 670 O O . ASN A 1 80 ? -8.644 12.390 14.324 1.00 94.62 80 ASN A O 1
ATOM 674 N N . PHE A 1 81 ? -6.525 11.753 13.920 1.00 93.44 81 PHE A N 1
ATOM 675 C CA . PHE A 1 81 ? -6.268 12.776 12.908 1.00 93.44 81 PHE A CA 1
ATOM 676 C C . PHE A 1 81 ? -7.154 12.589 11.667 1.00 93.44 81 PHE A C 1
ATOM 678 O O . PHE A 1 81 ? -7.808 13.535 11.237 1.00 93.44 81 PHE A O 1
ATOM 685 N N . ALA A 1 82 ? -7.279 11.359 11.153 1.00 94.00 82 ALA A N 1
ATOM 686 C CA . ALA A 1 82 ? -8.174 11.064 10.030 1.00 94.00 82 ALA A CA 1
ATOM 687 C C . ALA A 1 82 ? -9.651 11.365 10.350 1.00 94.00 82 ALA A C 1
ATOM 689 O O . ALA A 1 82 ? -10.381 11.880 9.507 1.00 94.00 82 ALA A O 1
ATOM 690 N N . LEU A 1 83 ? -10.095 11.086 11.582 1.00 93.88 83 LEU A N 1
ATOM 691 C CA . LEU A 1 83 ? -11.458 11.390 12.025 1.00 93.88 83 LEU A CA 1
ATOM 692 C C . LEU A 1 83 ? -11.701 12.893 12.206 1.00 93.88 83 LEU A C 1
ATOM 694 O O . LEU A 1 83 ? -12.792 13.368 11.892 1.00 93.88 83 LEU A O 1
ATOM 698 N N . GLN A 1 84 ? -10.708 13.646 12.685 1.00 95.00 84 GLN A N 1
ATOM 699 C CA . GLN A 1 84 ? -10.797 15.106 12.806 1.00 95.00 84 GLN A CA 1
ATOM 700 C C . GLN A 1 84 ? -10.996 15.783 11.447 1.00 95.00 84 GLN A C 1
ATOM 702 O O . GLN A 1 84 ? -11.745 16.750 11.365 1.00 95.00 84 GLN A O 1
ATOM 707 N N . LEU A 1 85 ? -10.391 15.238 10.390 1.00 93.94 85 LEU A N 1
ATOM 708 C CA . LEU A 1 85 ? -10.492 15.743 9.018 1.00 93.94 85 LEU A CA 1
ATOM 709 C C . LEU A 1 85 ? -11.593 15.050 8.196 1.00 93.94 85 LEU A C 1
ATOM 711 O O . LEU A 1 85 ? -11.637 15.181 6.977 1.00 93.94 85 LEU A O 1
ATOM 715 N N . SER A 1 86 ? -12.492 14.291 8.831 1.00 91.56 86 SER A N 1
ATOM 716 C CA . SER A 1 86 ? -13.508 13.496 8.118 1.00 91.56 86 SER A CA 1
ATOM 717 C C . SER A 1 86 ? -14.558 14.323 7.367 1.00 91.56 86 SER A C 1
ATOM 719 O O . SER A 1 86 ? -15.208 13.798 6.467 1.00 91.56 86 SER A O 1
ATOM 721 N N . SER A 1 87 ? -14.733 15.598 7.722 1.00 93.75 87 SER A N 1
ATOM 722 C CA . SER A 1 87 ? -15.618 16.532 7.015 1.00 93.75 87 SER A CA 1
ATOM 723 C C . SER A 1 87 ? -14.944 17.267 5.856 1.00 93.75 87 SER A C 1
ATOM 725 O O . SER A 1 87 ? -15.621 17.994 5.133 1.00 93.75 87 SER A O 1
ATOM 727 N N . GLU A 1 88 ? -13.625 17.140 5.714 1.00 94.50 88 GLU A N 1
ATOM 728 C CA . GLU A 1 88 ? -12.851 17.789 4.658 1.00 94.50 88 GLU A CA 1
ATOM 729 C C . GLU A 1 88 ? -12.665 16.847 3.465 1.00 94.50 88 GLU A C 1
ATOM 731 O O . GLU A 1 88 ? -12.654 15.625 3.611 1.00 94.50 88 GLU A O 1
ATOM 736 N N . GLU A 1 89 ? -12.505 17.417 2.271 1.00 92.81 89 GLU A N 1
ATOM 737 C CA . GLU A 1 89 ? -12.172 16.652 1.072 1.00 92.81 89 GLU A CA 1
ATOM 738 C C . GLU A 1 89 ? -10.650 16.504 0.965 1.00 92.81 89 GLU A C 1
ATOM 740 O O . GLU A 1 89 ? -9.918 17.491 0.885 1.00 92.81 89 GLU A O 1
ATOM 745 N N . TRP A 1 90 ? -10.163 15.265 0.958 1.00 92.69 90 TRP A N 1
ATOM 746 C CA . TRP A 1 90 ? -8.743 14.955 0.820 1.00 92.69 90 TRP A CA 1
ATOM 747 C C . TRP A 1 90 ? -8.541 13.633 0.079 1.00 92.69 90 TRP A C 1
ATOM 749 O O . TRP A 1 90 ? -9.381 12.737 0.124 1.00 92.69 90 TRP A O 1
ATOM 759 N N . MET A 1 91 ? -7.400 13.513 -0.606 1.00 87.12 91 MET A N 1
ATOM 760 C CA . MET A 1 91 ? -6.993 12.279 -1.292 1.00 87.12 91 MET A CA 1
ATOM 761 C C . MET A 1 91 ? -6.000 11.459 -0.458 1.00 87.12 91 MET A C 1
ATOM 763 O O . MET A 1 91 ? -6.077 10.235 -0.437 1.00 87.12 91 MET A O 1
ATOM 767 N N . ILE A 1 92 ? -5.069 12.125 0.232 1.00 90.56 92 ILE A N 1
ATOM 768 C CA . ILE A 1 92 ? -4.020 11.506 1.053 1.00 90.56 92 ILE A CA 1
ATOM 769 C C . ILE A 1 92 ? -3.845 12.340 2.323 1.00 90.56 92 ILE A C 1
ATOM 771 O O . ILE A 1 92 ? -3.856 13.569 2.263 1.00 90.56 92 ILE A O 1
ATOM 775 N N . LEU A 1 93 ? -3.651 11.664 3.456 1.00 90.31 93 LEU A N 1
ATOM 776 C CA . LEU A 1 93 ? -3.226 12.269 4.716 1.00 90.31 93 LEU A CA 1
ATOM 777 C C . LEU A 1 93 ? -1.809 11.791 5.043 1.00 90.31 93 LEU A C 1
ATOM 779 O O . LEU A 1 93 ? -1.536 10.592 5.023 1.00 90.31 93 LEU A O 1
ATOM 783 N N . GLU A 1 94 ? -0.916 12.725 5.354 1.00 86.75 94 GLU A N 1
ATOM 784 C CA . GLU A 1 94 ? 0.470 12.440 5.728 1.00 86.75 94 GLU A CA 1
ATOM 785 C C . GLU A 1 94 ? 0.646 12.587 7.245 1.00 86.75 94 GLU A C 1
ATOM 787 O O . GLU A 1 94 ? 0.230 13.580 7.841 1.00 86.75 94 GLU A O 1
ATOM 792 N N . PHE A 1 95 ? 1.263 11.588 7.882 1.00 79.62 95 PHE A N 1
ATOM 793 C CA . PHE A 1 95 ? 1.377 11.499 9.348 1.00 79.62 95 PHE A CA 1
ATOM 794 C C . PHE A 1 95 ? 2.831 11.481 9.849 1.00 79.62 95 PHE A C 1
ATOM 796 O O . PHE A 1 95 ? 3.079 11.440 11.055 1.00 79.62 95 PHE A O 1
ATOM 803 N N . SER A 1 96 ? 3.799 11.476 8.933 1.00 75.81 96 SER A N 1
ATOM 804 C CA . SER A 1 96 ? 5.234 11.379 9.201 1.00 75.81 96 SER A CA 1
ATOM 805 C C . SER A 1 96 ? 5.994 12.126 8.113 1.00 75.81 96 SER A C 1
ATOM 807 O O . SER A 1 96 ? 5.673 11.960 6.949 1.00 75.81 96 SER 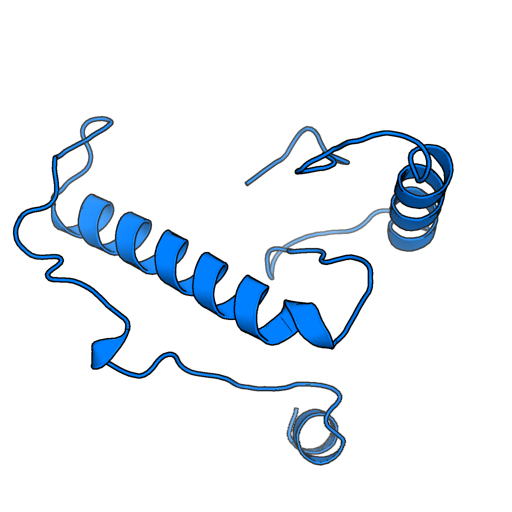A O 1
ATOM 809 N N . GLN A 1 97 ? 7.032 12.880 8.495 1.00 67.31 97 GLN A N 1
ATOM 810 C CA . GLN A 1 97 ? 7.950 13.537 7.546 1.00 67.31 97 GLN A CA 1
ATOM 811 C C . GLN A 1 97 ? 8.840 12.544 6.786 1.00 67.31 97 GLN A C 1
ATOM 813 O O . GLN A 1 97 ? 9.420 12.879 5.757 1.00 67.31 97 GLN A O 1
ATOM 818 N N . LEU A 1 98 ? 9.002 11.338 7.333 1.00 63.53 98 LEU A N 1
ATOM 819 C CA . LEU A 1 98 ? 9.570 10.209 6.613 1.00 63.53 98 LEU A CA 1
ATOM 820 C C . LEU A 1 98 ? 8.398 9.552 5.891 1.00 63.53 98 LEU A C 1
ATOM 822 O O . LEU A 1 98 ? 7.663 8.767 6.497 1.00 63.53 98 LEU A O 1
ATOM 826 N N . GLY A 1 99 ? 8.171 10.000 4.662 1.00 54.97 99 GLY A N 1
ATOM 827 C CA . GLY A 1 99 ? 7.209 9.422 3.738 1.00 54.97 99 GLY A CA 1
ATOM 828 C C . GLY A 1 99 ? 7.835 8.313 2.898 1.00 54.97 99 GLY A C 1
ATOM 829 O O . GLY A 1 99 ? 9.057 8.131 2.883 1.00 54.97 99 GLY A O 1
ATOM 830 N N . PHE A 1 100 ? 6.964 7.604 2.193 1.00 48.31 100 PHE A N 1
ATOM 831 C CA . PHE A 1 100 ? 7.321 6.986 0.924 1.00 48.31 100 PHE A CA 1
ATOM 832 C C . PHE A 1 100 ? 7.333 8.062 -0.169 1.00 48.31 100 PHE A C 1
ATOM 834 O O . PHE A 1 100 ? 6.453 8.954 -0.100 1.00 48.31 100 PHE A O 1
#

Solvent-accessible surface area (backbone atoms only — not comparable to full-atom values): 6880 Å² total; per-residue (Å²): 106,72,67,38,42,74,69,63,76,44,81,88,84,77,82,59,79,86,74,57,74,88,66,85,84,65,80,76,56,96,85,46,53,72,67,55,45,39,52,55,56,50,50,54,50,53,49,52,52,50,50,62,68,44,54,87,75,46,98,72,87,85,88,78,71,95,83,71,84,81,61,89,64,47,67,61,53,53,52,51,52,55,60,74,49,62,89,56,92,76,93,79,86,85,91,54,95,80,65,134

Organism: Cervus elaphus hippelaphus (NCBI:txid46360)

Sequence (100 aa):
FSKEISSGLVEIISPPESYYPDLTNLKETFGDSKERVRWRTKQNLDYCFLMMYAQEKGTYYIQLEDDIIVKQNYFNTIKNFALQLSSEEWMILEFSQLGF

InterPro domains:
  IPR006759 Glycosyl transferase family 54 [PTHR12062] (1-100)
  IPR057279 MGAT4, conserved region [PF04666] (1-100)

Secondary structure (DSSP, 8-state):
-HHHHHTTSS------GGGS---SSPPP-TT--HHHHHHHHHHHHHHHHHHHHHTTT-S------TT--PPTTHHHHHHHHHHHTTTS--S-----SS--

pLDDT: mean 91.22, std 7.83, range [48.31, 97.56]

Radius of gyration: 17.04 Å; Cα contacts (8 Å, |Δi|>4): 29; chains: 1; bounding box: 34×38×45 Å

Foldseek 3Di:
DVVCCVVVVDDDDDDDPVLDDDLQDDDDDPPDDSVVSSVVVVVVSVVVVVCVVCVVVDPDDDDDDPPDDDDPCNVVVVVVVCVVCVVPDDDDDDDDPPDD